Protein AF-A0A1V2GLD6-F1 (afdb_monomer_lite)

Organism: Escherichia coli (NCBI:txid562)

Sequence (73 aa):
SLFSRVDEIRVLEKTTDSARIHVRFTLTNGNNEEQELILQRREGKWEIADFIRPNSGSLLKQIEAKTAARLKQ

Radius of gyration: 14.82 Å; chains: 1; bounding box: 29×40×32 Å

Foldseek 3Di:
DQFDFWPDWAWPDDDPFKTKIKTWGATPVRDIAIWIFIWGQDPNDTDTPWIQHPPPGTPVVVVVVVVVVVVVD

pLDDT: mean 95.23, std 5.43, range [65.0, 98.44]

Structure (mmCIF, N/CA/C/O backbone):
data_AF-A0A1V2GLD6-F1
#
_entry.id   AF-A0A1V2GLD6-F1
#
loop_
_atom_site.group_PDB
_atom_site.id
_atom_site.type_symbol
_atom_site.label_atom_id
_atom_site.label_alt_id
_atom_site.label_comp_id
_atom_site.label_asym_id
_atom_site.label_entity_id
_atom_site.label_seq_id
_atom_site.pdbx_PDB_ins_code
_atom_site.Cartn_x
_atom_site.Cartn_y
_atom_site.Cartn_z
_atom_site.occupancy
_atom_site.B_iso_or_equiv
_atom_site.auth_seq_id
_atom_site.auth_comp_id
_atom_site.auth_asym_id
_atom_site.auth_atom_id
_atom_site.pdbx_PDB_model_num
ATOM 1 N N . SER A 1 1 ? -1.141 3.330 -19.298 1.00 67.88 1 SER A N 1
ATOM 2 C CA . SER A 1 1 ? -0.942 2.882 -17.905 1.00 67.88 1 SER A CA 1
ATOM 3 C C . SER A 1 1 ? 0.548 2.896 -17.622 1.00 67.88 1 SER A C 1
ATOM 5 O O . SER A 1 1 ? 1.270 2.400 -18.473 1.00 67.88 1 SER A O 1
ATOM 7 N N . LEU A 1 2 ? 1.006 3.498 -16.515 1.00 90.19 2 LEU A N 1
ATOM 8 C CA . LEU A 1 2 ? 2.424 3.482 -16.103 1.00 90.19 2 LEU A CA 1
ATOM 9 C C . LEU A 1 2 ? 2.797 2.207 -15.336 1.00 90.19 2 LEU A C 1
ATOM 11 O O . LEU A 1 2 ? 3.971 1.889 -15.221 1.00 90.19 2 LEU A O 1
ATOM 15 N N . PHE A 1 3 ? 1.811 1.480 -14.815 1.00 93.19 3 PHE A N 1
ATOM 16 C CA . PHE A 1 3 ? 2.012 0.234 -14.086 1.00 93.19 3 PHE A CA 1
ATOM 17 C C . PHE A 1 3 ? 2.234 -0.934 -15.055 1.00 93.19 3 PHE A C 1
ATOM 19 O O . PHE A 1 3 ? 1.468 -1.080 -16.011 1.00 93.19 3 PHE A O 1
ATOM 26 N N . SER A 1 4 ? 3.246 -1.763 -14.784 1.00 96.31 4 SER A N 1
ATOM 27 C CA . SER A 1 4 ? 3.526 -2.991 -15.535 1.00 96.31 4 SER A CA 1
ATOM 28 C C . SER A 1 4 ? 3.130 -4.233 -14.736 1.00 96.31 4 SER A C 1
ATOM 30 O O . SER A 1 4 ? 2.249 -4.983 -15.153 1.00 96.31 4 SER A O 1
ATOM 32 N N . ARG A 1 5 ? 3.742 -4.439 -13.564 1.00 96.56 5 ARG A N 1
ATOM 33 C CA . ARG A 1 5 ? 3.472 -5.599 -12.702 1.00 96.56 5 ARG A CA 1
ATOM 34 C C . ARG A 1 5 ? 3.820 -5.319 -11.247 1.00 96.56 5 ARG A C 1
ATOM 36 O O . ARG A 1 5 ? 4.629 -4.443 -10.956 1.00 96.56 5 ARG A O 1
ATOM 43 N N . VAL A 1 6 ? 3.243 -6.114 -10.350 1.00 97.19 6 VAL A N 1
ATOM 44 C CA . VAL A 1 6 ? 3.702 -6.214 -8.963 1.00 97.19 6 VAL A CA 1
ATOM 45 C C . VAL A 1 6 ? 4.813 -7.253 -8.907 1.00 97.19 6 VAL A C 1
ATOM 47 O O . VAL A 1 6 ? 4.619 -8.375 -9.369 1.00 97.19 6 VAL A O 1
ATOM 50 N N . ASP A 1 7 ? 5.956 -6.883 -8.341 1.00 97.81 7 ASP A N 1
ATOM 51 C CA . ASP A 1 7 ? 7.079 -7.799 -8.142 1.00 97.81 7 ASP A CA 1
ATOM 52 C C . ASP A 1 7 ? 7.040 -8.425 -6.746 1.00 97.81 7 ASP A C 1
ATOM 54 O O . ASP A 1 7 ? 7.456 -9.566 -6.563 1.00 97.81 7 ASP A O 1
ATOM 58 N N . GLU A 1 8 ? 6.542 -7.688 -5.749 1.00 98.12 8 GLU A N 1
ATOM 59 C CA . GLU A 1 8 ? 6.463 -8.170 -4.375 1.00 98.12 8 GLU A CA 1
ATOM 60 C C . GLU A 1 8 ? 5.315 -7.529 -3.592 1.00 98.12 8 GLU A C 1
ATOM 62 O O . GLU A 1 8 ? 5.091 -6.321 -3.672 1.00 98.12 8 GLU A O 1
ATOM 67 N N . ILE A 1 9 ? 4.641 -8.344 -2.775 1.00 97.94 9 ILE A N 1
ATOM 68 C CA . ILE A 1 9 ? 3.792 -7.894 -1.669 1.00 97.94 9 ILE A CA 1
ATOM 69 C C . ILE A 1 9 ? 4.245 -8.642 -0.422 1.00 97.94 9 ILE A C 1
ATOM 71 O O . ILE A 1 9 ? 4.200 -9.872 -0.379 1.00 97.94 9 ILE A O 1
ATOM 75 N N . ARG A 1 10 ? 4.646 -7.899 0.607 1.00 98.38 10 ARG A N 1
ATOM 76 C CA . ARG A 1 10 ? 5.082 -8.454 1.888 1.00 98.38 10 ARG A CA 1
ATOM 77 C C . ARG A 1 10 ? 4.286 -7.826 3.018 1.00 98.38 10 ARG A C 1
ATOM 7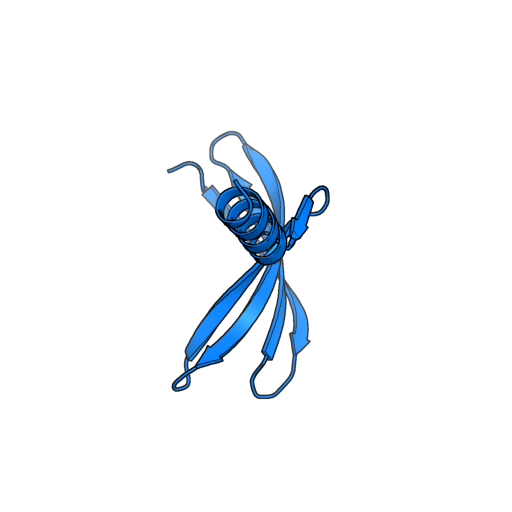9 O O . ARG A 1 10 ? 4.217 -6.606 3.129 1.00 98.38 10 ARG A O 1
ATOM 86 N N . VAL A 1 11 ? 3.699 -8.650 3.878 1.00 98.06 11 VAL A N 1
ATOM 87 C CA . VAL A 1 11 ? 3.049 -8.163 5.101 1.00 98.06 11 VAL A CA 1
ATOM 88 C C . VAL A 1 11 ? 4.131 -7.833 6.125 1.00 98.06 11 VAL A C 1
ATOM 90 O O . VAL A 1 11 ? 4.956 -8.689 6.435 1.00 98.06 11 VAL A O 1
ATOM 93 N N . LEU A 1 12 ? 4.132 -6.598 6.623 1.00 98.06 12 LEU A N 1
ATOM 94 C CA . LEU A 1 12 ? 5.046 -6.132 7.666 1.00 98.06 12 LEU A CA 1
ATOM 95 C C . LEU A 1 12 ? 4.401 -6.262 9.047 1.00 98.06 12 LEU A C 1
ATOM 97 O O . LEU A 1 12 ? 4.992 -6.814 9.967 1.00 98.06 12 LEU A O 1
ATOM 101 N N . GLU A 1 13 ? 3.160 -5.796 9.171 1.00 97.56 13 GLU A N 1
ATOM 102 C CA . GLU A 1 13 ? 2.371 -5.848 10.403 1.00 97.56 13 GLU A CA 1
ATOM 103 C C . GLU A 1 13 ? 0.919 -6.186 10.052 1.00 97.56 13 GLU A C 1
ATOM 105 O O . GLU A 1 13 ? 0.418 -5.778 9.000 1.00 97.56 13 GLU A O 1
ATOM 110 N N . LYS A 1 14 ? 0.221 -6.930 10.916 1.00 97.31 14 LYS A N 1
ATOM 111 C CA . LYS A 1 14 ? -1.189 -7.276 10.710 1.00 97.31 14 LYS A CA 1
ATOM 112 C C . LYS A 1 14 ? -1.919 -7.489 12.030 1.00 97.31 14 LYS A C 1
ATOM 114 O O . LYS A 1 14 ? -1.446 -8.211 12.901 1.00 97.31 14 LYS A O 1
ATOM 119 N N . THR A 1 15 ? -3.112 -6.921 12.116 1.00 96.00 15 THR A N 1
ATOM 120 C CA . THR A 1 15 ? -4.118 -7.193 13.144 1.00 96.00 15 THR A CA 1
ATOM 121 C C . THR A 1 15 ? -5.399 -7.724 12.482 1.00 96.00 15 THR A C 1
ATOM 123 O O . THR A 1 15 ? -5.422 -8.010 11.280 1.00 96.00 15 THR A O 1
ATOM 126 N N . THR A 1 16 ? -6.478 -7.873 13.254 1.00 95.62 16 THR A N 1
ATOM 127 C CA . THR A 1 16 ? -7.805 -8.231 12.726 1.00 95.62 16 THR A CA 1
ATOM 128 C C . THR A 1 16 ? -8.314 -7.210 11.704 1.00 95.62 16 THR A C 1
ATOM 130 O O . THR A 1 16 ? -8.871 -7.607 10.675 1.00 95.62 16 THR A O 1
ATOM 133 N N . ASP A 1 17 ? -8.060 -5.921 11.961 1.00 97.06 17 ASP A N 1
ATOM 134 C CA . ASP A 1 17 ? -8.694 -4.803 11.250 1.00 97.06 17 ASP A CA 1
ATOM 135 C C . ASP A 1 17 ? -7.700 -3.842 10.586 1.00 97.06 17 ASP A C 1
ATOM 137 O O . ASP A 1 17 ? -8.102 -2.904 9.899 1.00 97.06 17 ASP A O 1
ATOM 141 N N . SER A 1 18 ? -6.396 -4.059 10.750 1.00 97.62 18 SER A N 1
ATOM 142 C CA . SER A 1 18 ? -5.351 -3.256 10.112 1.00 97.62 18 SER A CA 1
ATOM 143 C C . SER A 1 18 ? -4.225 -4.122 9.558 1.00 97.62 18 SER A C 1
ATOM 145 O O . SER A 1 18 ? -3.948 -5.211 10.062 1.00 97.62 18 SER A O 1
ATOM 147 N N . ALA A 1 19 ? -3.556 -3.637 8.519 1.00 98.31 19 ALA A N 1
ATOM 148 C CA . ALA A 1 19 ? -2.308 -4.220 8.052 1.00 98.31 19 ALA A CA 1
ATOM 149 C C . ALA A 1 19 ? -1.381 -3.141 7.498 1.00 98.31 19 ALA A C 1
ATOM 151 O O . ALA A 1 19 ? -1.834 -2.154 6.928 1.00 98.31 19 ALA A O 1
ATOM 152 N N . ARG A 1 20 ? -0.077 -3.356 7.628 1.00 98.31 20 ARG A N 1
ATOM 153 C CA . ARG A 1 20 ? 0.958 -2.600 6.927 1.00 98.31 20 ARG A CA 1
ATOM 154 C C . ARG A 1 20 ? 1.633 -3.554 5.962 1.00 98.31 20 ARG A C 1
ATOM 156 O O . ARG A 1 20 ? 2.147 -4.592 6.382 1.00 98.31 20 ARG A O 1
ATOM 163 N N . ILE A 1 21 ? 1.606 -3.227 4.677 1.00 98.44 21 ILE A N 1
ATOM 164 C CA . ILE A 1 21 ? 2.235 -4.045 3.638 1.00 98.44 21 ILE A CA 1
ATOM 165 C C . ILE A 1 21 ? 3.301 -3.239 2.913 1.00 98.44 21 ILE A C 1
AT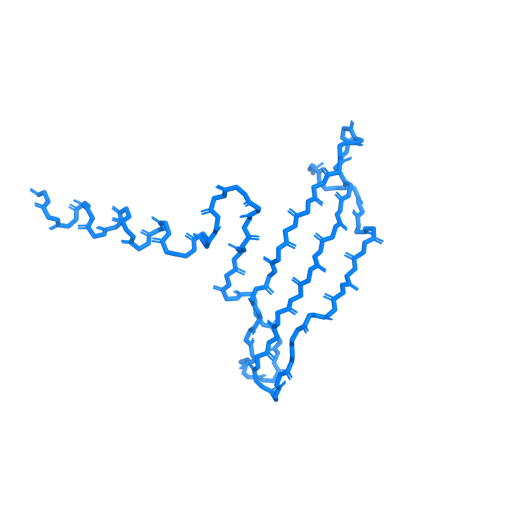OM 167 O O . ILE A 1 21 ? 3.096 -2.065 2.632 1.00 98.44 21 ILE A O 1
ATOM 171 N N . HIS A 1 22 ? 4.419 -3.873 2.594 1.00 98.38 22 HIS A N 1
ATOM 172 C CA . HIS A 1 22 ? 5.392 -3.371 1.637 1.00 98.38 22 HIS A CA 1
ATOM 173 C C . HIS A 1 22 ? 5.026 -3.886 0.244 1.00 98.38 22 HIS A C 1
ATOM 175 O O . HIS A 1 22 ? 4.715 -5.070 0.082 1.00 98.38 22 HIS A O 1
ATOM 181 N N . VAL A 1 23 ? 5.064 -3.005 -0.751 1.00 97.62 23 VAL A N 1
ATOM 182 C CA . VAL A 1 23 ? 4.797 -3.337 -2.150 1.00 97.62 23 VAL A CA 1
ATOM 183 C C . VAL A 1 23 ? 5.944 -2.828 -3.005 1.00 97.62 23 VAL A C 1
ATOM 185 O O . VAL A 1 23 ? 6.279 -1.645 -2.951 1.00 97.62 23 VAL A O 1
ATOM 188 N N . ARG A 1 24 ? 6.481 -3.714 -3.843 1.00 97.56 24 ARG A N 1
ATOM 189 C CA . ARG A 1 24 ? 7.423 -3.372 -4.909 1.00 97.56 24 ARG A CA 1
ATOM 190 C C . ARG A 1 24 ? 6.792 -3.687 -6.255 1.00 97.56 24 ARG A C 1
ATOM 192 O O . ARG A 1 24 ? 6.215 -4.762 -6.437 1.00 97.56 24 ARG A O 1
ATOM 199 N N . PHE A 1 25 ? 6.878 -2.752 -7.189 1.00 96.50 25 PHE A N 1
ATOM 200 C CA . PHE A 1 25 ? 6.265 -2.881 -8.505 1.00 96.50 25 PHE A CA 1
ATOM 201 C C . PHE A 1 25 ? 7.129 -2.254 -9.595 1.00 96.50 25 PHE A C 1
ATOM 203 O O . PHE A 1 25 ? 7.827 -1.265 -9.377 1.00 96.50 25 PHE A O 1
ATOM 210 N N . THR A 1 26 ? 7.032 -2.822 -10.791 1.00 97.62 26 THR A N 1
ATOM 211 C CA . THR A 1 26 ? 7.728 -2.348 -11.983 1.00 97.62 26 THR A CA 1
ATOM 212 C C . THR A 1 26 ? 6.781 -1.468 -12.800 1.00 97.62 26 THR A C 1
ATOM 214 O O . THR A 1 26 ? 5.614 -1.813 -13.032 1.00 97.62 26 THR A O 1
ATOM 217 N N . LEU A 1 27 ? 7.289 -0.338 -13.281 1.00 96.81 27 LEU A N 1
ATOM 218 C CA . LEU A 1 27 ? 6.613 0.559 -14.212 1.00 96.81 27 LEU A CA 1
ATOM 219 C C . LEU A 1 27 ? 6.893 0.169 -15.673 1.00 96.81 27 LEU A C 1
ATOM 221 O O . LEU A 1 27 ? 7.831 -0.561 -15.986 1.00 96.81 27 LEU A O 1
ATOM 225 N N . THR A 1 28 ? 6.098 0.673 -16.617 1.00 96.75 28 THR A N 1
ATOM 226 C CA . THR A 1 28 ? 6.249 0.364 -18.053 1.00 96.75 28 THR A CA 1
ATOM 227 C C . THR A 1 28 ? 7.563 0.858 -18.658 1.00 96.75 28 THR A C 1
ATOM 229 O O . THR A 1 28 ? 7.956 0.383 -19.717 1.00 96.75 28 THR A O 1
ATOM 232 N N . ASN A 1 29 ? 8.246 1.802 -18.005 1.00 95.06 29 ASN A N 1
ATOM 233 C CA . ASN A 1 29 ? 9.579 2.268 -18.393 1.00 95.06 29 ASN A CA 1
ATOM 234 C C . ASN A 1 29 ? 10.718 1.395 -17.827 1.00 95.06 29 ASN A C 1
ATOM 236 O O . ASN A 1 29 ? 11.881 1.720 -18.039 1.00 95.06 29 ASN A O 1
ATOM 240 N N . GLY A 1 30 ? 10.398 0.315 -17.106 1.00 93.94 30 GLY A N 1
ATOM 241 C CA . GLY A 1 30 ? 11.375 -0.576 -16.480 1.00 93.94 30 GLY A CA 1
ATOM 242 C C . GLY A 1 30 ? 11.888 -0.107 -15.117 1.00 93.94 30 GLY A C 1
ATOM 243 O O . GLY A 1 30 ? 12.663 -0.833 -14.500 1.00 93.94 30 GLY A O 1
ATOM 244 N N . ASN A 1 31 ? 11.459 1.060 -14.625 1.00 95.19 31 ASN A N 1
ATOM 245 C CA . ASN A 1 31 ? 11.807 1.506 -13.279 1.00 95.19 31 ASN A CA 1
ATOM 246 C C . ASN A 1 31 ? 11.052 0.689 -12.232 1.00 95.19 31 ASN A C 1
ATOM 248 O O . ASN A 1 31 ? 9.876 0.365 -12.417 1.00 95.19 31 ASN A O 1
ATOM 252 N N . ASN A 1 32 ? 11.712 0.448 -11.104 1.00 94.38 32 ASN A N 1
ATOM 253 C CA . ASN A 1 32 ? 11.092 -0.159 -9.937 1.00 94.38 32 ASN A CA 1
ATOM 254 C C . ASN A 1 32 ? 10.754 0.922 -8.921 1.00 94.38 32 ASN A C 1
ATOM 256 O O . ASN A 1 32 ? 11.576 1.788 -8.631 1.00 94.38 32 ASN A O 1
ATOM 260 N N . GLU A 1 33 ? 9.559 0.822 -8.364 1.00 94.25 33 GLU A N 1
ATOM 261 C CA . GLU A 1 33 ? 9.090 1.660 -7.275 1.00 94.25 33 GLU A CA 1
ATOM 262 C C . GLU A 1 33 ? 8.747 0.773 -6.084 1.00 94.25 33 GLU A C 1
ATOM 264 O O . GLU A 1 33 ? 8.305 -0.373 -6.229 1.00 94.25 33 GLU A O 1
ATOM 269 N N . GLU A 1 34 ? 8.938 1.323 -4.893 1.00 96.12 34 GLU A N 1
ATOM 270 C C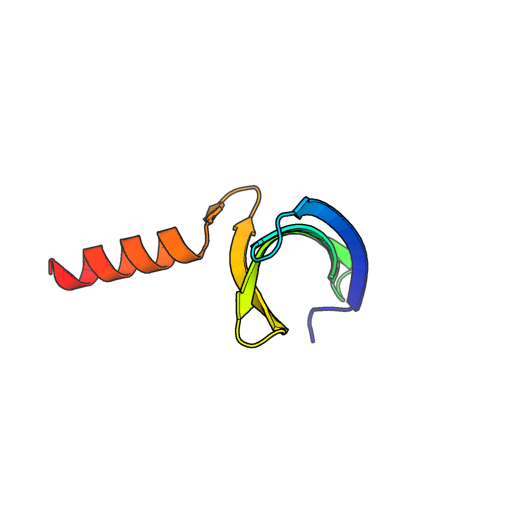A . GLU A 1 34 ? 8.589 0.666 -3.646 1.00 96.12 34 GLU A CA 1
ATOM 271 C C . GLU A 1 34 ? 7.920 1.647 -2.690 1.00 96.12 34 GLU A C 1
ATOM 273 O O . GLU A 1 34 ? 8.272 2.825 -2.602 1.00 96.12 34 GLU A O 1
ATOM 278 N N . GLN A 1 35 ? 6.914 1.156 -1.979 1.00 97.00 35 GLN A N 1
ATOM 279 C CA . GLN A 1 35 ? 6.224 1.919 -0.952 1.00 97.00 35 GLN A CA 1
ATOM 280 C C . GLN A 1 35 ? 5.504 0.975 -0.005 1.00 97.00 35 GLN A C 1
ATOM 282 O O . GLN A 1 35 ? 5.280 -0.199 -0.309 1.00 97.00 35 GLN A O 1
ATOM 287 N N . GLU A 1 36 ? 5.088 1.505 1.132 1.00 98.31 36 GLU A N 1
ATOM 288 C CA . GLU A 1 36 ? 4.215 0.772 2.029 1.00 98.31 36 GLU A CA 1
ATOM 289 C C . GLU A 1 36 ? 2.787 1.298 1.937 1.00 98.31 36 GLU A C 1
ATOM 291 O O . GLU A 1 36 ? 2.550 2.487 1.710 1.00 98.31 36 GLU A O 1
ATOM 296 N N . LEU A 1 37 ? 1.830 0.401 2.136 1.00 98.31 37 LEU A N 1
ATOM 297 C CA . LEU A 1 37 ? 0.415 0.719 2.216 1.00 98.31 37 LEU A CA 1
ATOM 298 C C . LEU A 1 37 ? -0.080 0.402 3.621 1.00 98.31 37 LEU A C 1
ATOM 300 O O . LEU A 1 37 ? 0.145 -0.698 4.137 1.00 98.31 37 LEU A O 1
ATOM 304 N N . ILE A 1 38 ? -0.783 1.360 4.215 1.00 98.25 38 ILE A N 1
ATOM 305 C CA . ILE A 1 38 ? -1.581 1.120 5.411 1.00 98.25 38 ILE A CA 1
ATOM 306 C C . ILE A 1 38 ? -2.957 0.685 4.940 1.00 98.25 38 ILE A C 1
ATOM 308 O O . ILE A 1 38 ? -3.621 1.406 4.198 1.00 98.25 38 ILE A O 1
ATOM 312 N N . LEU A 1 39 ? -3.377 -0.498 5.361 1.00 98.38 39 LEU A N 1
ATOM 313 C CA . LEU A 1 39 ? -4.675 -1.072 5.061 1.00 98.38 39 LEU A CA 1
ATOM 314 C C . LEU A 1 39 ? -5.551 -1.048 6.309 1.00 98.38 39 LEU A C 1
ATOM 316 O O . LEU A 1 39 ? -5.086 -1.334 7.415 1.00 98.38 39 LEU A O 1
ATOM 320 N N . GLN A 1 40 ? -6.832 -0.767 6.113 1.00 98.25 40 GLN A N 1
ATOM 321 C CA . GLN A 1 40 ? -7.865 -0.909 7.131 1.00 98.25 40 GLN A CA 1
ATOM 322 C C . GLN A 1 40 ? -8.965 -1.821 6.623 1.00 98.25 40 GLN A C 1
ATOM 324 O O . GLN A 1 40 ? -9.332 -1.778 5.449 1.00 98.25 40 GLN A O 1
ATOM 329 N N . ARG A 1 41 ? -9.504 -2.647 7.513 1.00 97.06 41 ARG A N 1
ATOM 330 C CA . ARG A 1 41 ? -10.645 -3.487 7.204 1.00 97.06 41 ARG A CA 1
ATOM 331 C C . ARG A 1 41 ? -11.927 -2.706 7.459 1.00 97.06 41 ARG A C 1
ATOM 333 O O . ARG A 1 41 ? -12.179 -2.273 8.578 1.00 97.06 41 ARG A O 1
ATOM 340 N N . ARG A 1 42 ? -12.738 -2.529 6.422 1.00 95.88 42 ARG A N 1
ATOM 341 C CA . ARG A 1 42 ? -14.041 -1.862 6.481 1.00 95.88 42 ARG A CA 1
ATOM 342 C C . ARG A 1 42 ? -15.061 -2.728 5.767 1.00 95.88 42 ARG A C 1
ATOM 344 O O . ARG A 1 42 ? -14.802 -3.224 4.675 1.00 95.88 42 ARG A O 1
ATOM 351 N N . GLU A 1 43 ? -16.173 -3.007 6.446 1.00 94.00 43 GLU A N 1
ATOM 352 C CA . GLU A 1 43 ? -17.261 -3.846 5.914 1.00 94.00 43 GLU A CA 1
ATOM 353 C C . GLU A 1 43 ? -16.764 -5.194 5.348 1.00 94.00 43 GLU A C 1
ATOM 355 O O . GLU A 1 43 ? -17.178 -5.671 4.292 1.00 94.00 43 GLU A O 1
ATOM 360 N N . GLY A 1 44 ? -15.799 -5.805 6.044 1.00 93.38 44 GLY A N 1
ATOM 361 C CA . GLY A 1 44 ? -15.196 -7.082 5.659 1.00 93.38 44 GLY A CA 1
ATOM 362 C C . GLY A 1 44 ? -14.137 -7.007 4.552 1.00 93.38 44 GLY A C 1
ATOM 363 O O . GLY A 1 44 ? -13.453 -8.012 4.335 1.00 93.38 44 GLY A O 1
ATOM 364 N N . LYS A 1 45 ? -13.935 -5.848 3.914 1.00 96.69 45 LYS A N 1
ATOM 365 C CA . LYS A 1 45 ? -12.965 -5.616 2.832 1.00 96.69 45 LYS A CA 1
ATOM 366 C C . LYS A 1 45 ? -11.742 -4.855 3.327 1.00 96.69 45 LYS A C 1
ATOM 368 O O . LYS A 1 45 ? -11.833 -4.067 4.258 1.00 96.69 45 LYS A O 1
ATOM 373 N N . TRP A 1 46 ? -10.593 -5.095 2.703 1.00 96.56 46 TRP A N 1
ATOM 374 C CA . TRP A 1 46 ? -9.391 -4.298 2.938 1.00 96.56 46 TRP A CA 1
ATOM 375 C C . TRP A 1 46 ? -9.399 -3.076 2.028 1.00 96.56 46 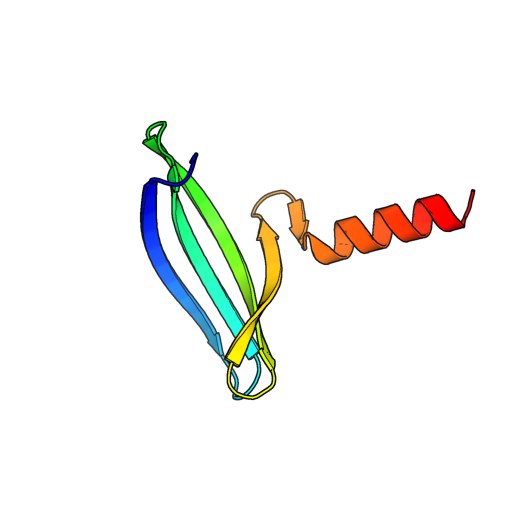TRP A C 1
ATOM 377 O O . TRP A 1 46 ? -9.500 -3.210 0.810 1.00 96.56 46 TRP A O 1
ATOM 387 N N . GLU A 1 47 ? -9.259 -1.902 2.624 1.00 97.69 47 GLU A N 1
ATOM 388 C CA . GLU A 1 47 ? -9.150 -0.619 1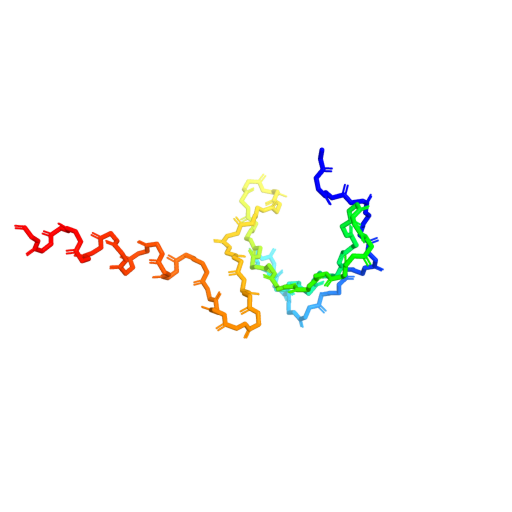.940 1.00 97.69 47 GLU A CA 1
ATOM 389 C C . GLU A 1 47 ? -7.792 0.013 2.238 1.00 97.69 47 GLU A C 1
ATOM 391 O O . GLU A 1 47 ? -7.248 -0.154 3.332 1.00 97.69 47 GLU A O 1
ATOM 396 N N . ILE A 1 48 ? -7.238 0.751 1.274 1.00 97.62 48 ILE A N 1
ATOM 397 C CA . ILE A 1 48 ? -6.000 1.509 1.477 1.00 97.62 48 ILE A CA 1
ATOM 398 C C . ILE A 1 48 ? -6.344 2.780 2.255 1.00 97.62 48 ILE A C 1
ATOM 400 O O . ILE A 1 48 ? -7.063 3.642 1.758 1.00 97.62 48 ILE A O 1
ATOM 404 N N . ALA A 1 49 ? -5.815 2.890 3.468 1.00 97.69 49 ALA A N 1
ATOM 405 C CA . ALA A 1 49 ? -5.976 4.045 4.340 1.00 97.69 49 ALA A CA 1
ATOM 406 C C . ALA A 1 49 ? -4.864 5.089 4.150 1.00 97.69 49 ALA A C 1
ATOM 408 O O . ALA A 1 49 ? -5.119 6.278 4.321 1.00 97.69 49 ALA A O 1
ATOM 409 N N . ASP A 1 50 ? -3.642 4.669 3.804 1.00 98.12 50 ASP A N 1
ATOM 410 C CA . ASP A 1 50 ? -2.524 5.587 3.556 1.00 98.12 50 ASP A CA 1
ATOM 411 C C . ASP A 1 50 ? -1.433 4.955 2.677 1.00 98.12 50 ASP A C 1
ATOM 413 O O . ASP A 1 50 ? -1.297 3.731 2.602 1.00 98.12 50 ASP A O 1
ATOM 417 N N . PHE A 1 51 ? -0.628 5.816 2.058 1.00 97.62 51 PHE A N 1
ATOM 418 C CA . PHE A 1 51 ? 0.571 5.479 1.300 1.00 97.62 51 PHE A CA 1
ATOM 419 C C . PHE A 1 51 ? 1.784 6.060 2.025 1.00 97.62 51 PHE A C 1
ATOM 421 O O . PHE A 1 51 ? 1.881 7.278 2.194 1.00 97.62 51 PHE A O 1
ATOM 428 N N . ILE A 1 52 ? 2.731 5.210 2.416 1.00 97.81 52 ILE A N 1
ATOM 429 C CA . ILE A 1 52 ? 3.991 5.632 3.029 1.00 97.81 52 ILE A CA 1
ATOM 430 C C . ILE A 1 52 ? 5.097 5.484 1.991 1.00 97.81 52 ILE A C 1
ATOM 432 O O . ILE A 1 52 ? 5.507 4.375 1.647 1.00 97.81 52 ILE A O 1
ATOM 436 N N . ARG A 1 53 ? 5.580 6.615 1.472 1.00 94.25 53 ARG A N 1
ATOM 437 C CA . ARG A 1 53 ? 6.683 6.621 0.503 1.00 94.25 53 ARG A CA 1
ATOM 438 C C . ARG A 1 53 ? 8.029 6.776 1.213 1.00 94.25 53 ARG A C 1
ATOM 440 O O . ARG A 1 53 ? 8.094 7.590 2.137 1.00 94.25 53 ARG A O 1
ATOM 447 N N . PRO A 1 54 ? 9.105 6.111 0.748 1.00 89.69 54 PRO A N 1
ATOM 448 C CA . PRO A 1 54 ? 10.416 6.133 1.405 1.00 89.69 54 PRO A CA 1
ATOM 449 C C . PRO A 1 54 ? 10.936 7.540 1.743 1.00 89.69 54 PRO A C 1
ATOM 451 O O . PRO A 1 54 ? 11.453 7.761 2.832 1.00 89.69 54 PRO A O 1
ATOM 454 N N . ASN A 1 55 ? 10.725 8.513 0.848 1.00 89.56 55 ASN A N 1
ATOM 455 C CA . ASN A 1 55 ? 11.288 9.864 0.987 1.00 89.56 55 ASN A CA 1
ATOM 456 C C . ASN A 1 55 ? 10.299 10.924 1.494 1.00 89.56 55 ASN A C 1
ATOM 458 O O . ASN A 1 55 ? 10.720 11.968 1.980 1.00 89.56 55 ASN A O 1
ATOM 462 N N . SER A 1 56 ? 8.989 10.699 1.352 1.00 91.25 56 SER A N 1
ATOM 463 C CA . SER A 1 56 ? 7.969 11.697 1.720 1.00 91.25 56 SER A CA 1
ATOM 464 C C . SER A 1 56 ? 7.122 11.293 2.924 1.00 91.25 56 SER A C 1
ATOM 466 O O . SER A 1 56 ? 6.331 12.095 3.412 1.00 91.25 56 SER A O 1
ATOM 468 N N . GLY A 1 57 ? 7.231 10.044 3.381 1.00 95.44 57 GLY A N 1
ATOM 469 C CA . GLY A 1 57 ? 6.360 9.494 4.413 1.00 95.44 57 GLY A CA 1
ATOM 470 C C . GLY A 1 57 ? 4.894 9.443 3.974 1.00 95.44 57 GLY A C 1
ATOM 471 O O . GLY A 1 57 ? 4.598 9.283 2.786 1.00 95.44 57 GLY A O 1
ATOM 472 N N . SER A 1 58 ? 3.998 9.573 4.955 1.00 97.50 58 SER A N 1
ATOM 473 C CA . SER A 1 58 ? 2.537 9.515 4.804 1.00 97.50 58 SER A CA 1
ATOM 474 C C . SER A 1 58 ? 2.008 10.551 3.815 1.00 97.50 58 SER A C 1
ATOM 476 O O . SER A 1 58 ? 2.244 11.754 3.966 1.00 97.50 58 SER A O 1
ATOM 478 N N . LEU A 1 59 ? 1.262 10.088 2.813 1.00 97.12 59 LEU A N 1
ATOM 479 C CA . LEU A 1 59 ? 0.542 10.958 1.889 1.00 97.12 59 LEU A CA 1
ATOM 480 C C . LEU A 1 59 ? -0.6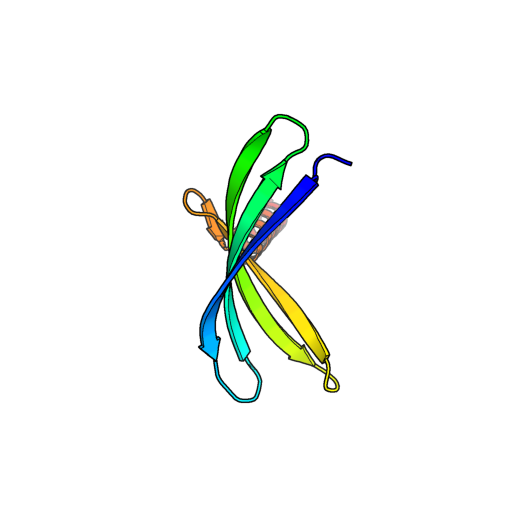55 11.622 2.577 1.00 97.12 59 LEU A C 1
ATOM 482 O O . LEU A 1 59 ? -0.890 12.812 2.360 1.00 97.12 59 LEU A O 1
ATOM 486 N N . LEU A 1 60 ? -1.377 10.887 3.428 1.00 97.06 60 LEU A N 1
ATOM 487 C CA . LEU A 1 60 ? -2.518 11.424 4.167 1.00 97.06 60 LEU A CA 1
ATOM 488 C C . LEU A 1 60 ? -2.116 12.645 5.006 1.00 97.06 60 LEU A C 1
ATOM 490 O O . LEU A 1 60 ? -2.710 13.712 4.856 1.00 97.06 60 LEU A O 1
ATOM 494 N N . LYS A 1 61 ? -1.032 12.544 5.785 1.00 96.81 61 LYS A N 1
ATOM 495 C CA . LYS A 1 61 ? -0.532 13.665 6.600 1.00 96.81 61 LYS A CA 1
ATOM 496 C C . LYS A 1 61 ? -0.126 14.876 5.764 1.00 96.81 61 LYS A C 1
ATOM 498 O O . LYS A 1 61 ? -0.314 16.014 6.188 1.00 96.81 61 LYS A O 1
ATOM 503 N N . GLN A 1 62 ? 0.421 14.660 4.567 1.00 96.06 62 GLN A N 1
ATOM 504 C CA . GLN A 1 62 ? 0.759 15.757 3.655 1.00 96.06 62 GLN A CA 1
ATOM 505 C C . GLN A 1 62 ? -0.497 16.480 3.148 1.00 96.06 62 GLN A C 1
ATOM 507 O O . GLN A 1 62 ? -0.507 17.711 3.060 1.00 96.06 62 GLN A O 1
ATOM 512 N N . ILE A 1 63 ? -1.565 15.737 2.838 1.00 96.00 63 ILE A N 1
ATOM 513 C CA . ILE A 1 63 ? -2.858 16.306 2.434 1.00 96.00 63 ILE A CA 1
ATOM 514 C C . ILE A 1 63 ? -3.475 17.098 3.591 1.00 96.00 63 ILE A C 1
ATOM 516 O O . ILE A 1 63 ? -3.903 18.237 3.388 1.00 96.00 63 ILE A O 1
ATOM 520 N N . GLU A 1 64 ? -3.475 16.539 4.802 1.00 95.94 64 GLU A N 1
ATOM 521 C CA . GLU A 1 64 ? -3.978 17.198 6.013 1.00 95.94 64 GLU A CA 1
ATOM 522 C C . GLU A 1 64 ? -3.227 18.504 6.293 1.00 95.94 64 GLU A C 1
ATOM 524 O O . GLU A 1 64 ? -3.849 19.555 6.453 1.00 95.94 64 GLU A O 1
ATOM 529 N N . ALA A 1 65 ? -1.890 18.475 6.255 1.00 95.44 65 ALA A N 1
ATOM 530 C CA . ALA A 1 65 ? -1.055 19.653 6.473 1.00 95.44 65 ALA A CA 1
ATOM 531 C C . ALA A 1 65 ? -1.328 20.754 5.437 1.00 95.44 65 ALA A C 1
ATOM 533 O O . ALA A 1 65 ? -1.494 21.924 5.790 1.00 95.44 65 ALA A O 1
ATOM 534 N N . LYS A 1 66 ? -1.434 20.387 4.153 1.00 95.38 66 LYS A N 1
ATOM 535 C CA . LYS A 1 66 ? -1.735 21.340 3.075 1.00 95.38 66 LYS A CA 1
ATOM 536 C C . LYS A 1 66 ? -3.144 21.924 3.194 1.00 95.38 66 LYS A C 1
ATOM 538 O O . LYS A 1 66 ? -3.346 23.097 2.888 1.00 95.38 66 LYS A O 1
ATOM 543 N N . THR A 1 67 ? -4.109 21.127 3.643 1.00 95.06 67 THR A N 1
ATOM 544 C CA . THR A 1 67 ? -5.493 21.570 3.861 1.00 95.06 67 THR A CA 1
ATOM 545 C C . THR A 1 67 ? -5.575 22.532 5.043 1.00 95.06 67 THR A C 1
ATOM 547 O O . THR A 1 67 ? -6.134 23.617 4.909 1.00 95.06 67 THR A O 1
ATOM 550 N N . ALA A 1 68 ? -4.931 22.199 6.164 1.00 95.19 68 ALA A N 1
ATOM 551 C CA . ALA A 1 68 ? -4.860 23.073 7.331 1.00 95.19 68 ALA A CA 1
ATOM 552 C C . ALA A 1 68 ? -4.168 24.409 7.019 1.00 95.19 68 ALA A C 1
ATOM 554 O O . ALA A 1 68 ? -4.614 25.453 7.486 1.00 95.19 68 ALA A O 1
ATOM 555 N N . ALA A 1 69 ? -3.106 24.397 6.204 1.00 94.50 69 ALA A N 1
ATOM 556 C CA . ALA A 1 69 ? -2.425 25.618 5.776 1.00 94.50 69 ALA A CA 1
ATOM 557 C C . ALA A 1 69 ? -3.334 26.544 4.949 1.00 94.50 69 ALA A C 1
ATOM 559 O O . ALA A 1 69 ? -3.273 27.756 5.120 1.00 94.50 69 ALA A O 1
ATOM 560 N N . ARG A 1 70 ? -4.199 25.982 4.093 1.00 92.69 70 ARG A N 1
ATOM 561 C CA . ARG A 1 70 ? -5.169 26.752 3.295 1.00 92.69 70 ARG A CA 1
ATOM 562 C C . ARG A 1 70 ? -6.300 27.344 4.129 1.00 92.69 70 ARG A C 1
ATOM 564 O O . ARG A 1 70 ? -6.760 28.424 3.808 1.00 92.69 70 ARG A O 1
ATOM 571 N N . LEU A 1 71 ? -6.742 26.653 5.179 1.00 92.00 71 LEU A N 1
ATOM 572 C CA . LEU A 1 71 ? -7.824 27.128 6.054 1.00 92.00 71 LEU A CA 1
ATOM 573 C C . LEU A 1 71 ? -7.403 28.271 6.992 1.00 92.00 71 LEU A C 1
ATOM 575 O O . LEU A 1 71 ? -8.261 28.917 7.581 1.00 92.00 71 LEU A O 1
ATOM 579 N N . LYS A 1 72 ? -6.095 28.487 7.177 1.00 84.81 72 LYS A N 1
ATOM 580 C CA . LYS A 1 72 ? -5.542 29.584 7.990 1.00 84.81 72 LYS A CA 1
ATOM 581 C C . LYS A 1 72 ? -5.280 30.869 7.188 1.00 84.81 72 LYS A C 1
ATOM 583 O O . LYS A 1 72 ? -4.809 31.835 7.784 1.00 84.81 72 LYS A O 1
ATOM 588 N N . GLN A 1 73 ? -5.501 30.847 5.872 1.00 65.00 73 GLN A N 1
ATOM 589 C CA . GLN A 1 73 ? -5.411 32.010 4.979 1.00 65.00 73 GLN A CA 1
ATOM 590 C C . GLN A 1 73 ? -6.777 32.677 4.858 1.00 65.00 73 GLN A C 1
ATOM 592 O O . GLN A 1 73 ? -6.789 33.922 4.784 1.00 65.00 73 GLN A O 1
#

Secondary structure (DSSP, 8-state):
--EEEEEEEEEEEE-SSEEEEEEEEEETTS-EEEEEEEEEEETTEEEEEEEEETTTEEHHHHHHHHHHHHHT-